Protein AF-A0A7R9DRD0-F1 (afdb_monomer_lite)

Structure (mmCIF, N/CA/C/O backbone):
data_AF-A0A7R9DRD0-F1
#
_entry.id   AF-A0A7R9DRD0-F1
#
loop_
_atom_site.group_PDB
_atom_site.id
_atom_site.type_symbol
_atom_site.label_atom_id
_atom_site.label_alt_id
_atom_site.label_comp_id
_atom_site.label_asym_id
_atom_site.label_entity_id
_atom_site.label_seq_id
_atom_site.pdbx_PDB_ins_code
_atom_site.Cartn_x
_atom_site.Cartn_y
_atom_site.Cartn_z
_atom_site.occupancy
_atom_site.B_iso_or_equiv
_atom_site.auth_seq_id
_atom_site.auth_comp_id
_atom_site.auth_asym_id
_atom_site.auth_atom_id
_atom_site.pdbx_PDB_model_num
ATOM 1 N N . MET A 1 1 ? -5.175 -1.999 -12.599 1.00 43.44 1 MET A N 1
ATOM 2 C CA . MET A 1 1 ? -5.643 -1.695 -13.968 1.00 43.44 1 MET A CA 1
ATOM 3 C C . MET A 1 1 ? -4.736 -0.625 -14.564 1.00 43.44 1 MET A C 1
ATOM 5 O O . MET A 1 1 ? -4.234 0.177 -13.782 1.00 43.44 1 MET A O 1
ATOM 9 N N . PRO A 1 2 ? -4.475 -0.637 -15.881 1.00 44.72 2 PRO A N 1
ATOM 10 C CA . PRO A 1 2 ? -3.792 0.458 -16.569 1.00 44.72 2 PRO A CA 1
ATOM 11 C C . PRO A 1 2 ? -4.558 1.772 -16.446 1.00 44.72 2 PRO A C 1
ATOM 13 O O . PRO A 1 2 ? -5.785 1.759 -16.361 1.00 44.72 2 PRO A O 1
ATOM 16 N N . ASP A 1 3 ? -3.833 2.888 -16.450 1.00 47.22 3 ASP A N 1
ATOM 17 C CA . ASP A 1 3 ? -4.433 4.212 -16.592 1.00 47.22 3 ASP A CA 1
ATOM 18 C C . ASP A 1 3 ? -5.185 4.292 -17.933 1.00 47.22 3 ASP A C 1
ATOM 20 O O . ASP A 1 3 ? -4.643 3.924 -18.978 1.00 47.22 3 ASP A O 1
ATOM 24 N N . VAL A 1 4 ? -6.440 4.752 -17.906 1.00 47.66 4 VAL A N 1
ATOM 25 C CA . VAL A 1 4 ? -7.330 4.799 -19.084 1.00 47.66 4 VAL A CA 1
ATOM 26 C C . VAL A 1 4 ? -6.808 5.771 -20.158 1.00 47.66 4 VAL A C 1
ATOM 28 O O . VAL A 1 4 ? -7.183 5.646 -21.320 1.00 47.66 4 VAL A O 1
ATOM 31 N N . ASN A 1 5 ? -5.894 6.686 -19.807 1.00 45.91 5 ASN A N 1
ATOM 32 C CA . ASN A 1 5 ? -5.341 7.703 -20.704 1.00 45.91 5 ASN A CA 1
ATOM 33 C C . ASN A 1 5 ? -3.822 7.577 -20.943 1.00 45.91 5 ASN A C 1
ATOM 35 O O . ASN A 1 5 ? -3.243 8.377 -21.681 1.00 45.91 5 ASN A O 1
ATOM 39 N N . SER A 1 6 ? -3.155 6.572 -20.370 1.00 45.03 6 SER A N 1
ATOM 40 C CA . SER A 1 6 ? -1.731 6.319 -20.580 1.00 45.03 6 SER A CA 1
ATOM 41 C C . SER A 1 6 ? -1.420 4.829 -20.574 1.00 45.03 6 SER A C 1
ATOM 43 O O . SER A 1 6 ? -1.446 4.152 -19.549 1.00 45.03 6 SER A O 1
ATOM 45 N N . SER A 1 7 ? -0.977 4.330 -21.726 1.00 51.00 7 SER A N 1
ATOM 46 C CA . SER A 1 7 ? -0.516 2.950 -21.901 1.00 51.00 7 SER A CA 1
ATOM 47 C C . SER A 1 7 ? 0.818 2.637 -21.200 1.00 51.00 7 SER A C 1
ATOM 49 O O . SER A 1 7 ? 1.365 1.556 -21.406 1.00 51.00 7 SER A O 1
ATOM 51 N N . ARG A 1 8 ? 1.395 3.575 -20.424 1.00 51.38 8 ARG A N 1
ATOM 52 C CA . ARG A 1 8 ? 2.790 3.496 -19.937 1.00 51.38 8 ARG A CA 1
ATOM 53 C C . ARG A 1 8 ? 3.026 3.947 -18.489 1.00 51.38 8 ARG A C 1
ATOM 55 O O . ARG A 1 8 ? 4.181 4.153 -18.099 1.00 51.38 8 ARG A O 1
ATOM 62 N N . HIS A 1 9 ? 1.981 4.170 -17.690 1.00 55.88 9 HIS A N 1
ATOM 63 C CA . HIS A 1 9 ? 2.122 4.694 -16.323 1.00 55.88 9 HIS A CA 1
ATOM 64 C C . HIS A 1 9 ? 1.417 3.831 -15.266 1.00 55.88 9 HIS A C 1
ATOM 66 O O . HIS A 1 9 ? 0.563 4.302 -14.522 1.00 55.88 9 HIS A O 1
ATOM 72 N N . HIS A 1 10 ? 1.833 2.570 -15.127 1.00 59.12 10 HIS A N 1
ATOM 73 C CA . HIS A 1 10 ? 1.421 1.717 -14.005 1.00 59.12 10 HIS A CA 1
ATOM 74 C C . HIS A 1 10 ? 2.201 2.063 -12.729 1.00 59.12 10 HIS A C 1
ATOM 76 O O . HIS A 1 10 ? 3.211 1.437 -12.402 1.00 59.12 10 HIS A O 1
ATOM 82 N N . GLN A 1 11 ? 1.767 3.110 -12.028 1.00 66.50 11 GLN A N 1
ATOM 83 C CA . GLN A 1 11 ? 2.345 3.497 -10.732 1.00 66.50 11 GLN A CA 1
ATOM 84 C C . GLN A 1 11 ? 1.369 3.424 -9.569 1.00 66.50 11 GLN A C 1
ATOM 86 O O . GLN A 1 11 ? 1.796 3.342 -8.422 1.00 66.50 11 GLN A O 1
ATOM 91 N N . TRP A 1 12 ? 0.076 3.473 -9.863 1.00 74.56 12 TRP A N 1
ATOM 92 C CA . TRP A 1 12 ? -0.959 3.543 -8.852 1.00 74.56 12 TRP A CA 1
ATOM 93 C C . TRP A 1 12 ? -1.528 2.159 -8.587 1.00 74.56 12 TRP A C 1
ATOM 95 O O . TRP A 1 12 ? -1.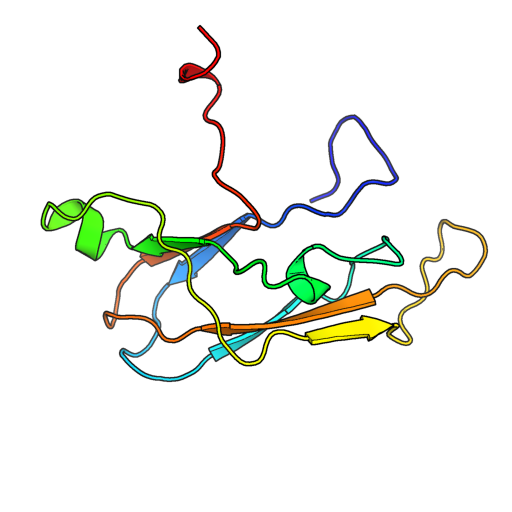921 1.441 -9.507 1.00 74.56 12 TRP A O 1
ATOM 105 N N . PHE A 1 13 ? -1.581 1.802 -7.311 1.00 84.06 13 PHE A N 1
ATOM 106 C CA . PHE A 1 13 ? -2.394 0.703 -6.827 1.00 84.06 13 PHE A CA 1
ATOM 107 C C . PHE A 1 13 ? -3.420 1.252 -5.845 1.00 84.06 13 PHE A C 1
ATOM 109 O O . PHE A 1 13 ? -3.142 2.183 -5.084 1.00 84.06 13 PHE A O 1
ATOM 116 N N . TYR A 1 14 ? -4.604 0.663 -5.905 1.00 88.88 14 TYR A N 1
ATOM 117 C CA . TYR A 1 14 ? -5.686 0.833 -4.956 1.00 88.88 14 TYR A CA 1
ATOM 118 C C . TYR A 1 14 ? -6.414 -0.505 -4.916 1.00 88.88 14 TYR A C 1
ATOM 120 O O . TYR A 1 14 ? -6.899 -0.962 -5.953 1.00 88.88 14 TYR A O 1
ATOM 128 N N . PHE A 1 15 ? -6.420 -1.166 -3.766 1.00 90.12 15 PHE A N 1
ATOM 129 C CA . PHE A 1 15 ? -7.096 -2.448 -3.604 1.00 90.12 15 PHE A CA 1
ATOM 130 C C . PHE A 1 15 ? -7.627 -2.610 -2.185 1.00 90.12 15 PHE A C 1
ATOM 132 O O . PHE A 1 15 ? -7.096 -2.036 -1.234 1.00 90.12 15 PHE A O 1
ATOM 139 N N . GLU A 1 16 ? -8.690 -3.396 -2.075 1.00 93.50 16 GLU A N 1
ATOM 140 C CA . GLU A 1 16 ? -9.278 -3.813 -0.811 1.00 93.50 16 GLU A CA 1
ATOM 141 C C . GLU A 1 16 ? -8.594 -5.095 -0.320 1.00 93.50 16 GLU A C 1
ATOM 143 O O . GLU A 1 16 ? -8.269 -5.989 -1.105 1.00 93.50 16 GLU A O 1
ATOM 148 N N . VAL A 1 17 ? -8.388 -5.177 0.988 1.00 92.75 17 VAL A N 1
ATOM 149 C CA . VAL A 1 17 ? -7.988 -6.374 1.717 1.00 92.75 17 VAL A CA 1
ATOM 150 C C . VAL A 1 17 ? -9.001 -6.570 2.836 1.00 92.75 17 VAL A C 1
ATOM 152 O O . VAL A 1 17 ? -9.258 -5.655 3.615 1.00 92.75 17 VAL A O 1
ATOM 155 N N . SER A 1 18 ? -9.569 -7.762 2.928 1.00 92.50 18 SER A N 1
ATOM 156 C CA . SER A 1 18 ? -10.511 -8.134 3.979 1.00 92.50 18 SER A CA 1
ATOM 157 C C . SER A 1 18 ? -10.116 -9.473 4.590 1.00 92.50 18 SER A C 1
ATOM 159 O O . SER A 1 18 ? -9.275 -10.195 4.048 1.00 92.50 18 SER A O 1
ATOM 161 N N . ASN A 1 19 ? -10.712 -9.797 5.739 1.00 89.81 19 ASN A N 1
ATOM 162 C CA . ASN A 1 19 ? -10.492 -11.067 6.437 1.00 89.81 19 ASN A CA 1
ATOM 163 C C . ASN A 1 19 ? -9.019 -11.320 6.833 1.00 89.81 19 ASN A C 1
ATOM 165 O O . ASN A 1 19 ? -8.526 -12.446 6.793 1.00 89.81 19 ASN A O 1
ATOM 169 N N . MET A 1 20 ? -8.308 -10.257 7.212 1.00 91.88 20 MET A N 1
ATOM 170 C CA . MET A 1 20 ? -6.969 -10.331 7.797 1.00 91.88 20 MET A CA 1
ATOM 171 C C . MET A 1 20 ? -7.011 -10.660 9.293 1.00 91.88 20 MET A C 1
ATOM 173 O O . MET A 1 20 ? -7.975 -10.346 9.997 1.00 91.88 20 MET A O 1
ATOM 177 N N . GLU A 1 21 ? -5.915 -11.224 9.792 1.00 91.75 21 GLU A N 1
ATOM 178 C CA . GLU A 1 21 ? -5.635 -11.333 11.219 1.00 91.75 21 GLU A CA 1
ATOM 179 C C . GLU A 1 21 ? -4.986 -10.046 11.748 1.00 91.75 21 GLU A C 1
ATOM 181 O O . GLU A 1 21 ? -4.164 -9.407 11.086 1.00 91.75 21 GLU A O 1
ATOM 186 N N . SER A 1 22 ? -5.355 -9.665 12.973 1.00 91.62 22 SER A N 1
ATOM 187 C CA . SER A 1 22 ? -4.790 -8.495 13.653 1.00 91.62 22 SER A CA 1
ATOM 188 C C . SER A 1 22 ? -3.331 -8.743 14.033 1.00 91.62 22 SER A C 1
ATOM 190 O O . SER A 1 22 ? -3.007 -9.803 14.563 1.00 91.62 22 SER A O 1
ATOM 192 N N . LYS A 1 23 ? -2.467 -7.739 13.823 1.00 89.12 23 LYS A N 1
ATOM 193 C CA . LYS A 1 23 ? -1.031 -7.748 14.181 1.00 89.12 23 LYS A CA 1
ATOM 194 C C . LYS A 1 23 ? -0.198 -8.840 13.497 1.00 89.12 23 LYS A C 1
ATOM 196 O O . LYS A 1 23 ? 0.968 -9.021 13.842 1.00 89.12 23 LYS A O 1
ATOM 201 N N . THR A 1 24 ? -0.759 -9.531 12.512 1.00 92.94 24 THR A N 1
ATOM 202 C CA . THR A 1 24 ? -0.017 -10.462 11.664 1.00 92.94 24 THR A CA 1
ATOM 203 C C . THR A 1 24 ? 0.621 -9.677 10.508 1.00 92.94 24 THR A C 1
ATOM 205 O O . THR A 1 24 ? -0.063 -8.866 9.876 1.00 92.94 24 THR A O 1
ATOM 208 N N . PRO A 1 25 ? 1.924 -9.858 10.222 1.00 94.50 25 PRO A N 1
ATOM 209 C CA . PRO A 1 25 ? 2.583 -9.169 9.120 1.00 94.50 25 PRO A CA 1
ATOM 210 C C . PRO A 1 25 ? 2.270 -9.823 7.770 1.00 94.50 25 PRO A C 1
ATOM 212 O O . PRO A 1 25 ? 2.553 -11.000 7.555 1.00 94.50 25 PRO A O 1
ATOM 215 N N . TYR A 1 26 ? 1.755 -9.029 6.832 1.00 94.44 26 TYR A N 1
ATOM 216 C CA . TYR A 1 26 ? 1.455 -9.439 5.462 1.00 94.44 26 TYR A CA 1
ATOM 217 C C . TYR A 1 26 ? 2.387 -8.742 4.478 1.00 94.44 26 TYR A C 1
ATOM 219 O O . TYR A 1 26 ? 2.437 -7.513 4.421 1.00 94.44 26 TYR A O 1
ATOM 227 N N . GLN A 1 27 ? 3.105 -9.525 3.675 1.00 95.38 27 GLN A N 1
ATOM 228 C CA . GLN A 1 27 ? 3.989 -9.001 2.640 1.00 95.38 27 GLN A CA 1
ATOM 229 C C . GLN A 1 27 ? 3.266 -8.937 1.291 1.00 95.38 27 GLN A C 1
ATOM 231 O O . GLN A 1 27 ? 2.834 -9.954 0.748 1.00 95.38 27 GLN A O 1
ATOM 236 N N . PHE A 1 28 ? 3.197 -7.740 0.717 1.00 94.31 28 PHE A N 1
ATOM 237 C CA . PHE A 1 28 ? 2.633 -7.490 -0.604 1.00 94.31 28 PHE A CA 1
ATOM 238 C C . PHE A 1 28 ? 3.751 -7.329 -1.633 1.00 94.31 28 PHE A C 1
ATOM 240 O O . PHE A 1 28 ? 4.744 -6.653 -1.372 1.00 94.31 28 PHE A O 1
ATOM 247 N N . ASN A 1 29 ? 3.574 -7.927 -2.816 1.00 92.19 29 ASN A N 1
ATOM 248 C CA . ASN A 1 29 ? 4.505 -7.829 -3.940 1.00 92.19 29 ASN A CA 1
ATOM 249 C C . ASN A 1 29 ? 3.766 -7.324 -5.185 1.00 92.19 29 ASN A C 1
ATOM 251 O O . ASN A 1 29 ? 3.030 -8.067 -5.831 1.00 92.19 29 ASN A O 1
ATOM 255 N N . ILE A 1 30 ? 3.981 -6.060 -5.541 1.00 90.31 30 ILE A N 1
ATOM 256 C CA . ILE A 1 30 ? 3.442 -5.455 -6.762 1.00 90.31 30 ILE A CA 1
ATOM 257 C C . ILE A 1 30 ? 4.479 -5.628 -7.869 1.00 90.31 30 ILE A C 1
ATOM 259 O O . ILE A 1 30 ? 5.458 -4.891 -7.913 1.00 90.31 30 ILE A O 1
ATOM 263 N N . ILE A 1 31 ? 4.288 -6.631 -8.728 1.00 88.75 31 ILE A N 1
ATOM 264 C CA . ILE A 1 31 ? 5.311 -7.134 -9.669 1.00 88.75 31 ILE A CA 1
ATOM 265 C C . ILE A 1 31 ? 5.336 -6.443 -11.041 1.00 88.75 31 ILE A C 1
ATOM 267 O O . ILE A 1 31 ? 6.206 -6.725 -11.860 1.00 88.75 31 ILE A O 1
ATOM 271 N N . ASN A 1 32 ? 4.368 -5.581 -11.335 1.00 82.81 32 ASN A N 1
ATOM 272 C CA . ASN A 1 32 ? 4.153 -5.002 -12.662 1.00 82.81 32 ASN A CA 1
ATOM 273 C C . ASN A 1 32 ? 4.514 -3.508 -12.733 1.00 82.81 32 ASN A C 1
ATOM 275 O O . ASN A 1 32 ? 3.924 -2.766 -13.517 1.00 82.81 32 ASN A O 1
ATOM 279 N N . CYS A 1 33 ? 5.464 -3.036 -11.920 1.00 83.00 33 CYS A N 1
ATOM 280 C CA . CYS A 1 33 ? 5.890 -1.639 -11.968 1.00 83.00 33 CYS A CA 1
ATOM 281 C C . CYS A 1 33 ? 6.814 -1.385 -13.172 1.00 83.00 33 CYS A C 1
ATOM 283 O O . CYS A 1 33 ? 7.712 -2.171 -13.452 1.00 83.00 33 CYS A O 1
ATOM 285 N N . GLU A 1 34 ? 6.640 -0.265 -13.876 1.00 78.38 34 GLU A N 1
ATOM 286 C CA . GLU A 1 34 ? 7.392 0.020 -15.118 1.00 78.38 34 GLU A CA 1
ATOM 287 C C . GLU A 1 34 ? 8.500 1.072 -14.958 1.00 78.38 34 GLU A C 1
ATOM 289 O O . GLU A 1 34 ? 9.367 1.204 -15.826 1.00 78.38 34 GLU A O 1
ATOM 294 N N . LYS A 1 35 ? 8.482 1.857 -13.873 1.00 77.06 35 LYS A N 1
ATOM 295 C CA . LYS A 1 35 ? 9.465 2.929 -13.672 1.00 77.06 35 LYS A CA 1
ATOM 296 C C . LYS A 1 35 ? 10.790 2.369 -13.170 1.00 77.06 35 LYS A C 1
ATOM 298 O O . LYS A 1 35 ? 10.839 1.451 -12.378 1.00 77.06 35 LYS A O 1
ATOM 303 N N . GLN A 1 36 ? 11.896 2.964 -13.601 1.00 73.25 36 GLN A N 1
ATOM 304 C CA . GLN A 1 36 ? 13.212 2.548 -13.114 1.00 73.25 36 GLN A CA 1
ATOM 305 C C . GLN A 1 36 ? 13.474 2.988 -11.669 1.00 73.25 36 GLN A C 1
ATOM 307 O O . GLN A 1 36 ? 14.268 2.367 -10.970 1.00 73.25 36 GLN A O 1
ATOM 312 N N . ASN A 1 37 ? 12.812 4.060 -11.229 1.00 75.75 37 ASN A N 1
ATOM 313 C CA . ASN A 1 37 ? 12.936 4.583 -9.879 1.00 75.75 37 ASN A CA 1
ATOM 314 C C . ASN A 1 37 ? 11.554 4.803 -9.260 1.00 75.75 37 ASN A C 1
ATOM 316 O O . ASN A 1 37 ? 10.603 5.172 -9.958 1.00 75.75 37 ASN A O 1
ATOM 320 N N . SER A 1 38 ? 11.463 4.593 -7.951 1.00 78.25 38 SER A N 1
ATOM 321 C CA . SER A 1 38 ? 10.227 4.689 -7.183 1.00 78.25 38 SER A CA 1
ATOM 322 C C . SER A 1 38 ? 10.405 5.626 -5.999 1.00 78.25 38 SER A C 1
ATOM 324 O O . SER A 1 38 ? 11.466 5.658 -5.382 1.00 78.25 38 SER A O 1
ATOM 326 N N . GLN A 1 39 ? 9.349 6.358 -5.645 1.00 80.75 39 GLN A N 1
ATOM 327 C CA . GLN A 1 39 ? 9.336 7.200 -4.445 1.00 80.75 39 GLN A CA 1
ATOM 328 C C . GLN A 1 39 ? 9.489 6.368 -3.161 1.00 80.75 39 GLN A C 1
ATOM 330 O O . GLN A 1 39 ? 9.956 6.876 -2.145 1.00 80.75 39 GLN A O 1
ATOM 335 N N . PHE A 1 40 ? 9.182 5.066 -3.220 1.00 80.06 40 PHE A N 1
ATOM 336 C CA . PHE A 1 40 ? 9.463 4.117 -2.142 1.00 80.06 40 PHE A CA 1
ATOM 337 C C . PHE A 1 40 ? 10.957 4.042 -1.783 1.00 80.06 40 PHE A C 1
ATOM 339 O O . PHE A 1 40 ? 11.279 3.876 -0.611 1.00 80.06 40 PHE A O 1
ATOM 346 N N . ASN A 1 41 ? 11.867 4.276 -2.741 1.00 79.88 41 ASN A N 1
ATOM 347 C CA . ASN A 1 41 ? 13.309 4.354 -2.465 1.00 79.88 41 ASN A CA 1
ATOM 348 C C . ASN A 1 41 ? 13.702 5.591 -1.643 1.00 79.88 41 ASN A C 1
ATOM 350 O O . ASN A 1 41 ? 14.784 5.624 -1.069 1.00 79.88 41 ASN A O 1
ATOM 354 N N . PHE A 1 42 ? 12.836 6.604 -1.584 1.00 83.56 42 PHE A N 1
ATOM 355 C CA . PHE A 1 42 ? 13.072 7.861 -0.873 1.00 83.56 42 PHE A CA 1
ATOM 356 C C . PHE A 1 42 ? 12.208 7.984 0.392 1.00 83.56 42 PHE A C 1
ATOM 358 O O . PHE A 1 42 ? 11.912 9.086 0.844 1.00 83.56 42 PHE A O 1
ATOM 365 N N . GLY A 1 43 ? 11.781 6.855 0.968 1.00 81.50 43 GLY A N 1
ATOM 366 C CA . GLY A 1 43 ? 11.058 6.829 2.244 1.00 81.50 43 GLY A CA 1
ATOM 367 C C . GLY A 1 43 ? 9.543 7.008 2.135 1.00 81.50 43 GLY A C 1
ATOM 368 O O . GLY A 1 43 ? 8.867 7.128 3.158 1.00 81.50 43 GLY A O 1
ATOM 369 N N . MET A 1 44 ? 8.978 6.994 0.923 1.00 87.06 44 MET A N 1
ATOM 370 C CA . MET A 1 44 ? 7.528 6.911 0.765 1.00 87.06 44 MET A CA 1
ATOM 371 C C . MET A 1 44 ? 6.995 5.610 1.376 1.00 87.06 44 MET A C 1
ATOM 373 O O . MET A 1 44 ? 7.654 4.574 1.357 1.00 87.06 44 MET A O 1
ATOM 377 N N . LYS A 1 45 ? 5.771 5.668 1.897 1.00 90.56 45 LYS A N 1
ATOM 378 C CA . LYS A 1 45 ? 5.055 4.538 2.492 1.00 90.56 45 LYS A CA 1
ATOM 379 C C . LYS A 1 45 ? 3.659 4.408 1.880 1.00 90.56 45 LYS A C 1
ATOM 381 O O . LYS A 1 45 ? 3.070 5.458 1.586 1.00 90.56 45 LYS A O 1
ATOM 386 N N . PRO A 1 46 ? 3.133 3.185 1.670 1.00 91.94 46 PRO A N 1
ATOM 387 C CA . PRO A 1 46 ? 1.755 3.007 1.232 1.00 91.94 46 PRO A CA 1
ATOM 388 C C . PRO A 1 46 ? 0.787 3.619 2.246 1.00 91.94 46 PRO A C 1
ATOM 390 O O . PRO A 1 46 ? 1.106 3.791 3.426 1.00 91.94 46 PRO A O 1
ATOM 393 N N . LEU A 1 47 ? -0.398 3.972 1.771 1.00 92.62 47 LEU A N 1
ATOM 394 C CA . LEU A 1 47 ? -1.486 4.411 2.627 1.00 92.62 47 LEU A CA 1
ATOM 395 C C . LEU A 1 47 ? -2.413 3.243 2.921 1.00 92.62 47 LEU A C 1
ATOM 397 O O . LEU A 1 47 ? -2.668 2.422 2.042 1.00 92.62 47 LEU A O 1
ATOM 401 N N . LEU A 1 48 ? -2.930 3.212 4.140 1.00 93.00 48 LEU A N 1
ATOM 402 C CA . LEU A 1 48 ? -3.947 2.282 4.587 1.00 93.00 48 LEU A CA 1
ATOM 403 C C . LEU A 1 48 ? -5.138 3.052 5.135 1.00 93.00 48 LEU A C 1
ATOM 405 O O . LEU A 1 48 ? -4.976 4.071 5.803 1.00 93.00 48 LEU A O 1
ATOM 409 N N . TYR A 1 49 ? -6.326 2.558 4.830 1.00 91.88 49 TYR A N 1
ATOM 410 C CA . TYR A 1 49 ? -7.581 3.044 5.372 1.00 91.88 49 TYR A CA 1
ATOM 411 C C . TYR A 1 49 ? -8.343 1.862 5.950 1.00 91.88 49 TYR A C 1
ATOM 413 O O . TYR A 1 49 ? -8.670 0.941 5.207 1.00 91.88 49 TYR A O 1
ATOM 421 N N . SER A 1 50 ? -8.619 1.888 7.249 1.00 91.31 50 SER A N 1
ATOM 422 C CA . SER A 1 50 ? -9.440 0.888 7.932 1.00 91.31 50 SER A CA 1
ATOM 423 C C . SER A 1 50 ? -10.893 1.363 7.993 1.00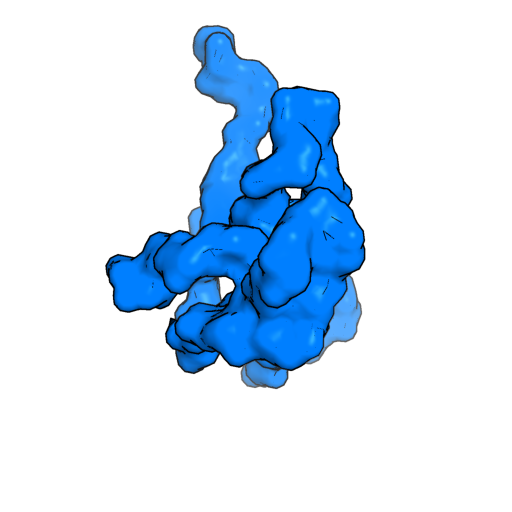 91.31 50 SER A C 1
ATOM 425 O O . SER A 1 50 ? -11.181 2.454 8.491 1.00 91.31 50 SER A O 1
ATOM 427 N N . VAL A 1 51 ? -11.827 0.539 7.509 1.00 90.94 51 VAL A N 1
ATOM 428 C CA . VAL A 1 51 ? -13.268 0.821 7.624 1.00 90.94 51 VAL A CA 1
ATOM 429 C C . VAL A 1 51 ? -13.702 0.780 9.087 1.00 90.94 51 VAL A C 1
ATOM 431 O O . VAL A 1 51 ? -14.520 1.599 9.520 1.00 90.94 51 VAL A O 1
ATOM 434 N N . ARG A 1 52 ? -13.137 -0.137 9.877 1.00 90.62 52 ARG A N 1
ATOM 435 C CA . ARG A 1 52 ? -13.431 -0.236 11.305 1.00 90.62 52 ARG A CA 1
ATOM 436 C C . ARG A 1 52 ? -12.960 0.990 12.083 1.00 90.62 52 ARG A C 1
ATOM 438 O O . ARG A 1 52 ? -13.758 1.531 12.842 1.00 90.62 52 ARG A O 1
ATOM 445 N N . GLU A 1 53 ? -11.734 1.470 11.875 1.00 90.06 53 GLU A N 1
ATOM 446 C CA . GLU A 1 53 ? -11.242 2.698 12.525 1.00 90.06 53 GLU A CA 1
ATOM 447 C C . GLU A 1 53 ? -12.077 3.919 12.122 1.00 90.06 53 GLU A C 1
ATOM 449 O O . GLU A 1 53 ? -12.477 4.708 12.981 1.00 90.06 53 GLU A O 1
ATOM 454 N N . ALA A 1 54 ? -12.445 4.025 10.841 1.00 88.81 54 ALA A N 1
ATOM 455 C CA . ALA A 1 54 ? -13.313 5.094 10.362 1.00 88.81 54 ALA A CA 1
ATOM 456 C C . ALA A 1 54 ? -14.698 5.074 11.030 1.00 88.81 54 ALA A C 1
ATOM 458 O O . ALA A 1 54 ? -15.220 6.126 11.399 1.00 88.81 54 ALA A O 1
ATOM 459 N N . THR A 1 55 ? -15.268 3.885 11.245 1.00 87.75 55 THR A N 1
ATOM 460 C CA . THR A 1 55 ? -16.551 3.710 11.949 1.00 87.75 55 THR A CA 1
ATOM 461 C C . THR A 1 55 ? -16.443 4.067 13.436 1.00 87.75 55 THR A C 1
ATOM 463 O O . THR A 1 55 ? -17.401 4.558 14.028 1.00 87.75 55 THR A O 1
ATOM 466 N N . LEU A 1 56 ? -15.268 3.870 14.041 1.00 86.88 56 LEU A N 1
ATOM 467 C CA . LEU A 1 56 ? -14.970 4.219 15.435 1.00 86.88 56 LEU A CA 1
ATOM 468 C C . LEU A 1 56 ? -14.606 5.704 15.633 1.00 86.88 56 LEU A C 1
ATOM 470 O O . LEU A 1 56 ? -14.249 6.106 16.739 1.00 86.88 56 LEU A O 1
ATOM 474 N N . GLY A 1 57 ? -14.702 6.530 14.586 1.00 84.06 57 GLY A N 1
ATOM 475 C CA . GLY A 1 57 ? -14.426 7.969 14.639 1.00 84.06 57 GLY A CA 1
ATOM 476 C C . GLY A 1 57 ? -12.975 8.355 14.336 1.00 84.06 57 GLY A C 1
ATOM 477 O O . GLY A 1 57 ? -12.661 9.542 14.286 1.00 84.06 57 GLY A O 1
ATOM 478 N N . GLN A 1 58 ? -12.096 7.386 14.070 1.00 77.81 58 GLN A N 1
ATOM 479 C CA . GLN A 1 58 ? -10.731 7.615 13.591 1.00 77.81 58 GLN A CA 1
ATOM 480 C C . GLN A 1 58 ? -10.694 7.520 12.064 1.00 77.81 58 GLN A C 1
ATOM 482 O O . GLN A 1 58 ? -10.148 6.590 11.477 1.00 77.81 58 GLN A O 1
ATOM 487 N N . MET A 1 59 ? -11.319 8.491 11.398 1.00 76.62 59 MET A N 1
ATOM 488 C CA . MET A 1 59 ? -11.309 8.547 9.937 1.00 76.62 59 MET A CA 1
ATOM 489 C C . MET A 1 59 ? -9.976 9.076 9.401 1.00 76.62 59 MET A C 1
ATOM 491 O O . MET A 1 59 ? -9.545 10.175 9.744 1.00 76.62 59 MET A O 1
ATOM 495 N N . GLY A 1 60 ? -9.345 8.328 8.497 1.00 85.88 60 GLY A N 1
ATOM 496 C CA . GLY A 1 60 ? -8.195 8.841 7.764 1.00 85.88 60 GLY A CA 1
ATOM 497 C C . GLY A 1 60 ? -7.396 7.783 7.021 1.00 85.88 60 GLY A C 1
ATOM 498 O O . GLY A 1 60 ? -7.415 6.602 7.347 1.00 85.88 60 GLY A O 1
ATOM 499 N N . TRP A 1 61 ? -6.668 8.242 6.008 1.00 90.62 61 TRP A N 1
ATOM 500 C CA . TRP A 1 61 ? -5.606 7.466 5.379 1.00 90.62 61 TRP A CA 1
ATOM 501 C C . TRP A 1 61 ? -4.326 7.624 6.196 1.00 90.62 61 TRP A C 1
ATOM 503 O O . TRP A 1 61 ? -3.820 8.741 6.345 1.00 90.62 61 TRP A O 1
ATOM 513 N N . VAL A 1 62 ? -3.777 6.514 6.679 1.00 91.06 62 VAL A N 1
ATOM 514 C CA . VAL A 1 62 ? -2.539 6.485 7.462 1.00 91.06 62 VAL A CA 1
ATOM 515 C C . VAL A 1 62 ? -1.394 5.906 6.642 1.00 91.06 62 VAL A C 1
ATOM 517 O O . VAL A 1 62 ? -1.563 4.951 5.888 1.00 91.06 62 VAL A O 1
ATOM 520 N N . ARG A 1 63 ? -0.195 6.481 6.776 1.00 91.31 63 ARG A N 1
ATOM 521 C CA . ARG A 1 63 ? 1.024 5.905 6.189 1.00 91.31 63 ARG A CA 1
ATOM 522 C C . ARG A 1 63 ? 1.362 4.630 6.959 1.00 91.31 63 ARG A C 1
ATOM 524 O O . ARG A 1 63 ? 1.699 4.702 8.136 1.00 91.31 63 ARG A O 1
ATOM 531 N N . THR A 1 64 ? 1.315 3.486 6.289 1.00 91.50 64 THR A N 1
ATOM 532 C CA . THR A 1 64 ? 1.689 2.186 6.858 1.00 91.50 64 THR A CA 1
ATOM 533 C C . THR A 1 64 ? 2.815 1.557 6.051 1.00 91.50 64 THR A C 1
ATOM 535 O O . THR A 1 64 ? 3.219 2.080 5.019 1.00 91.50 64 THR A O 1
ATOM 538 N N . GLY A 1 65 ? 3.337 0.427 6.502 1.00 89.56 65 GLY A N 1
ATOM 539 C CA . GLY A 1 65 ? 4.339 -0.319 5.762 1.00 89.56 65 GLY A CA 1
ATOM 540 C C . GLY A 1 65 ? 5.731 -0.240 6.379 1.00 89.56 65 GLY A C 1
ATOM 541 O O . GLY A 1 65 ? 6.212 0.831 6.781 1.00 89.56 65 GLY A O 1
ATOM 542 N N . ARG A 1 66 ? 6.383 -1.399 6.409 1.00 91.06 66 ARG A N 1
ATOM 543 C CA . ARG A 1 66 ? 7.794 -1.604 6.743 1.00 91.06 66 ARG A CA 1
ATOM 544 C C . ARG A 1 66 ? 8.457 -2.502 5.698 1.00 91.06 66 ARG A C 1
ATOM 546 O O . ARG A 1 66 ? 7.771 -3.051 4.835 1.00 91.06 66 ARG A O 1
ATOM 553 N N . ASP A 1 67 ? 9.784 -2.588 5.755 1.00 92.25 67 ASP A N 1
ATOM 554 C CA . ASP A 1 67 ? 10.595 -3.434 4.864 1.00 92.25 67 ASP A CA 1
ATOM 555 C C . ASP A 1 67 ? 10.320 -3.172 3.374 1.00 92.25 67 ASP A C 1
ATOM 557 O O . ASP A 1 67 ? 10.204 -4.082 2.554 1.00 92.25 67 ASP A O 1
ATOM 561 N N . ILE A 1 68 ? 10.159 -1.890 3.029 1.00 92.50 68 ILE A N 1
ATOM 562 C CA . ILE A 1 68 ? 9.793 -1.476 1.678 1.00 92.50 68 ILE A CA 1
ATOM 563 C C . ILE A 1 68 ? 11.014 -1.588 0.768 1.00 92.50 68 ILE A C 1
ATOM 565 O O . ILE A 1 68 ? 12.048 -0.977 1.028 1.00 92.50 68 ILE A O 1
ATOM 569 N N . CYS A 1 69 ? 10.877 -2.341 -0.318 1.00 90.31 69 CYS A N 1
ATOM 570 C CA . CYS A 1 69 ? 11.934 -2.579 -1.292 1.00 90.31 69 CYS A CA 1
ATOM 571 C C . CYS A 1 69 ? 11.412 -2.349 -2.710 1.00 90.31 69 CYS A C 1
ATOM 573 O O . CYS A 1 69 ? 10.290 -2.732 -3.040 1.00 90.31 69 CYS A O 1
ATOM 575 N N . TYR A 1 70 ? 12.247 -1.767 -3.570 1.00 89.88 70 TYR A N 1
ATOM 576 C CA . 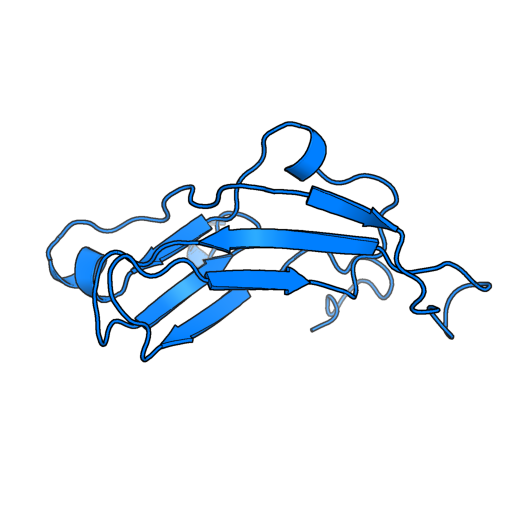TYR A 1 70 ? 11.958 -1.612 -4.991 1.00 89.88 70 TYR A CA 1
ATOM 577 C C . TYR A 1 70 ? 13.117 -2.144 -5.824 1.00 89.88 70 TYR A C 1
ATOM 579 O O . TYR A 1 70 ? 14.219 -1.601 -5.782 1.00 89.88 70 TYR A O 1
ATOM 587 N N . TYR A 1 71 ? 12.880 -3.205 -6.589 1.00 89.31 71 TYR A N 1
ATOM 588 C CA . TYR A 1 71 ? 13.935 -3.873 -7.346 1.00 89.31 71 TYR A CA 1
ATOM 589 C C . TYR A 1 71 ? 13.444 -4.340 -8.712 1.00 89.31 71 TYR A C 1
ATOM 591 O O . TYR A 1 71 ? 12.255 -4.554 -8.935 1.00 89.31 71 TYR A O 1
ATOM 599 N N . ARG A 1 72 ? 14.376 -4.484 -9.656 1.00 87.9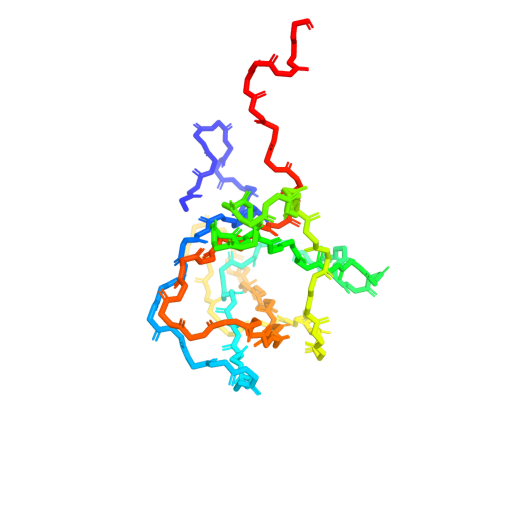4 72 ARG A N 1
ATOM 600 C CA . ARG A 1 72 ? 14.091 -5.031 -10.987 1.00 87.94 72 ARG A CA 1
ATOM 601 C C . ARG A 1 72 ? 13.767 -6.519 -10.862 1.00 87.94 72 ARG A C 1
ATOM 603 O O . ARG A 1 72 ? 14.510 -7.243 -10.208 1.00 87.94 72 ARG A O 1
ATOM 610 N N . ASN A 1 73 ? 12.710 -6.975 -11.523 1.00 86.44 73 ASN A N 1
ATOM 611 C CA . ASN A 1 73 ? 12.355 -8.389 -11.589 1.00 86.44 73 ASN A CA 1
ATOM 612 C C . ASN A 1 73 ? 12.581 -8.967 -12.996 1.00 86.44 73 ASN A C 1
ATOM 614 O O . ASN A 1 73 ? 12.943 -8.250 -13.929 1.00 86.44 73 ASN A O 1
ATOM 618 N N . SER A 1 74 ? 12.394 -10.280 -13.134 1.00 83.25 74 SER A N 1
ATOM 619 C CA . SER A 1 74 ? 12.628 -11.020 -14.383 1.00 83.25 74 SER A CA 1
ATOM 620 C C . SER A 1 74 ? 11.401 -11.077 -15.301 1.00 83.25 74 SER A C 1
ATOM 622 O O . SER A 1 74 ? 11.479 -11.665 -16.380 1.00 83.25 74 SER A O 1
ATOM 624 N N . TYR A 1 75 ? 10.270 -10.486 -14.899 1.00 81.50 75 TYR A N 1
ATOM 625 C CA . TYR A 1 75 ? 9.069 -10.455 -15.727 1.00 81.50 75 TYR A CA 1
ATOM 626 C C . TYR A 1 75 ? 9.289 -9.483 -16.887 1.00 81.50 75 TYR A C 1
ATOM 628 O O . TYR A 1 75 ? 9.660 -8.325 -16.688 1.00 81.50 75 TYR A O 1
ATOM 636 N N . GLN A 1 76 ? 9.085 -9.956 -18.113 1.00 70.31 76 GLN A N 1
ATOM 637 C CA . GLN A 1 76 ? 9.296 -9.154 -19.313 1.00 70.31 76 GLN A CA 1
ATOM 638 C C . GLN A 1 76 ? 8.013 -8.435 -19.718 1.00 70.31 76 GLN A C 1
ATOM 640 O O . GLN A 1 76 ? 6.945 -9.040 -19.811 1.00 70.31 76 GLN A O 1
ATOM 645 N N . ASN A 1 77 ? 8.132 -7.146 -20.025 1.00 67.62 77 ASN A N 1
ATOM 646 C CA . ASN A 1 77 ? 7.070 -6.403 -20.678 1.00 67.62 77 ASN A CA 1
ATOM 647 C C . ASN A 1 77 ? 7.108 -6.704 -22.185 1.00 67.62 77 ASN A C 1
ATOM 649 O O . ASN A 1 77 ? 7.893 -6.114 -22.933 1.00 67.62 77 ASN A O 1
ATOM 653 N N . LEU A 1 78 ? 6.256 -7.635 -22.630 1.00 63.50 78 LEU A N 1
ATOM 654 C CA . LEU A 1 78 ? 6.137 -8.043 -24.039 1.00 63.50 78 LEU A CA 1
ATOM 655 C C . LEU A 1 78 ? 5.775 -6.867 -24.974 1.00 63.50 78 LEU A C 1
ATOM 657 O O . LEU A 1 78 ? 6.052 -6.928 -26.168 1.00 63.50 78 LEU A O 1
ATOM 661 N N . GLY A 1 79 ? 5.204 -5.777 -24.442 1.00 62.25 79 GLY A N 1
ATOM 662 C CA . GLY A 1 79 ? 4.777 -4.601 -25.207 1.00 62.25 79 GLY A CA 1
ATOM 663 C C . GLY A 1 79 ? 5.823 -3.488 -25.355 1.00 62.25 79 GLY A C 1
ATOM 664 O O . GLY A 1 79 ? 5.621 -2.565 -26.145 1.00 62.25 79 GLY A O 1
ATOM 665 N N . SER A 1 80 ? 6.947 -3.524 -24.628 1.00 59.00 80 SER A N 1
ATOM 666 C CA . SER A 1 80 ? 7.935 -2.433 -24.648 1.00 59.00 80 SER A CA 1
ATOM 667 C C . SER A 1 80 ? 9.384 -2.928 -24.689 1.00 59.00 80 SER A C 1
ATOM 669 O O . SER A 1 80 ? 10.062 -3.018 -23.673 1.00 59.00 80 SER A O 1
ATOM 671 N N . LYS A 1 81 ? 9.887 -3.199 -25.906 1.00 60.56 81 LYS A N 1
ATOM 672 C CA . LYS A 1 81 ? 11.319 -3.405 -26.241 1.00 60.56 81 LYS A CA 1
ATOM 673 C C . LYS A 1 81 ? 12.133 -4.186 -25.181 1.00 60.56 81 LYS A C 1
ATOM 675 O O . LYS A 1 81 ? 13.221 -3.754 -24.809 1.00 60.56 81 LYS A O 1
ATOM 680 N N . GLY A 1 82 ? 11.604 -5.296 -24.660 1.00 61.16 82 GLY A N 1
ATOM 681 C CA . GLY A 1 82 ? 12.333 -6.166 -23.727 1.00 61.16 82 GLY A CA 1
ATOM 682 C C . GLY A 1 82 ? 12.682 -5.538 -22.370 1.00 61.16 82 GLY A C 1
ATOM 683 O O . GLY A 1 82 ? 13.616 -5.991 -21.711 1.00 61.16 82 GLY A O 1
ATOM 684 N N . ARG A 1 83 ? 11.975 -4.488 -21.929 1.00 71.19 83 ARG A N 1
ATOM 685 C CA . ARG A 1 83 ? 12.174 -3.928 -20.585 1.00 71.19 83 ARG A CA 1
ATOM 686 C C . ARG A 1 83 ? 11.579 -4.862 -19.531 1.00 71.19 83 ARG A C 1
ATOM 688 O O . ARG A 1 83 ? 10.420 -5.259 -19.630 1.00 71.19 83 ARG A O 1
ATOM 695 N N . SER A 1 84 ? 12.371 -5.196 -18.514 1.00 78.62 84 SER A N 1
ATOM 696 C CA . SER A 1 84 ? 11.882 -5.927 -17.342 1.00 78.62 84 SER A CA 1
ATOM 697 C C . SER A 1 84 ? 11.026 -5.023 -16.456 1.00 78.62 84 SER A C 1
ATOM 699 O O . SER A 1 84 ? 11.322 -3.829 -16.331 1.00 78.62 84 SER A O 1
ATOM 701 N N . TYR A 1 85 ? 10.004 -5.597 -15.825 1.00 86.00 85 TYR A N 1
ATOM 702 C CA . TYR A 1 85 ? 9.255 -4.926 -14.772 1.00 86.00 85 TYR A CA 1
ATOM 703 C C . TYR A 1 85 ? 10.097 -4.789 -13.497 1.00 86.00 85 TYR A C 1
ATOM 705 O O . TYR A 1 85 ? 11.189 -5.342 -13.337 1.00 86.00 85 TYR A O 1
ATOM 713 N N . PHE A 1 86 ? 9.571 -4.002 -12.577 1.00 87.44 86 PHE A N 1
ATOM 714 C CA . PHE A 1 86 ? 10.071 -3.826 -11.232 1.00 87.44 86 PHE A CA 1
ATOM 715 C C . PHE A 1 86 ? 9.024 -4.337 -10.249 1.00 87.44 86 PHE A C 1
ATOM 717 O O . PHE A 1 86 ? 7.818 -4.237 -10.491 1.00 87.44 86 PHE A O 1
ATOM 724 N N . THR A 1 87 ? 9.501 -4.871 -9.132 1.00 89.81 87 THR A N 1
ATOM 725 C CA . THR A 1 87 ? 8.674 -5.273 -8.004 1.00 89.81 87 THR A CA 1
ATOM 726 C C . THR A 1 87 ? 8.801 -4.245 -6.893 1.00 89.81 87 THR A C 1
ATOM 728 O O . THR A 1 87 ? 9.911 -3.929 -6.466 1.00 89.81 87 THR A O 1
ATOM 731 N N . THR A 1 88 ? 7.661 -3.759 -6.403 1.00 90.94 88 THR A N 1
ATOM 732 C CA . THR A 1 88 ? 7.586 -3.109 -5.092 1.00 90.94 88 THR A CA 1
ATOM 733 C C . THR A 1 88 ? 7.147 -4.140 -4.067 1.00 90.94 88 THR A C 1
ATOM 735 O O . THR A 1 88 ? 6.066 -4.714 -4.201 1.00 90.94 88 THR A O 1
ATOM 738 N N . THR A 1 89 ? 7.956 -4.342 -3.038 1.00 92.88 89 THR A N 1
ATOM 739 C CA . THR A 1 89 ? 7.623 -5.172 -1.884 1.00 92.88 89 THR A CA 1
ATOM 740 C C . THR A 1 89 ? 7.413 -4.277 -0.672 1.00 92.88 89 THR A C 1
ATOM 742 O O . THR A 1 89 ? 8.188 -3.346 -0.470 1.00 92.88 89 THR A O 1
ATOM 745 N N . PHE A 1 90 ? 6.379 -4.534 0.124 1.00 94.19 90 PHE A N 1
ATOM 746 C CA . PHE A 1 90 ? 6.167 -3.867 1.409 1.00 94.19 90 PHE A CA 1
ATOM 747 C C . PHE A 1 90 ? 5.380 -4.767 2.363 1.00 94.19 90 PHE A C 1
ATOM 749 O O . PHE A 1 90 ? 4.519 -5.533 1.930 1.00 94.19 90 PHE A O 1
ATOM 756 N N . THR A 1 91 ? 5.655 -4.650 3.659 1.00 95.50 91 THR A N 1
ATOM 757 C CA . THR A 1 91 ? 4.991 -5.434 4.708 1.00 95.50 91 THR A CA 1
ATOM 758 C C . THR A 1 91 ? 4.039 -4.557 5.502 1.00 95.50 91 THR A C 1
ATOM 760 O O . THR A 1 91 ? 4.455 -3.522 6.018 1.00 95.50 91 THR A O 1
ATOM 763 N N . VAL A 1 92 ? 2.778 -4.966 5.622 1.00 94.56 92 VAL A N 1
ATOM 764 C CA . VAL A 1 92 ? 1.728 -4.263 6.371 1.00 94.56 92 VAL A CA 1
ATOM 765 C C . VAL A 1 92 ? 1.234 -5.144 7.508 1.00 94.56 92 VAL A C 1
ATOM 767 O O . VAL A 1 92 ? 1.026 -6.339 7.327 1.00 94.56 92 VAL A O 1
ATOM 770 N N . GLU A 1 93 ? 1.016 -4.540 8.669 1.00 94.31 93 GLU A N 1
ATOM 771 C CA . GLU A 1 93 ? 0.314 -5.154 9.795 1.00 94.31 93 GLU A CA 1
ATOM 772 C C . GLU A 1 93 ? -1.038 -4.464 9.945 1.00 94.31 93 GLU A C 1
ATOM 774 O O . GLU A 1 93 ? -1.115 -3.232 9.947 1.00 94.31 93 GLU A O 1
ATOM 779 N N . PHE A 1 94 ? -2.104 -5.254 10.039 1.00 92.12 94 PHE A N 1
ATOM 780 C CA . PHE A 1 94 ? -3.456 -4.724 10.148 1.00 92.12 94 PHE A CA 1
ATOM 781 C C . PHE A 1 94 ? -3.870 -4.573 11.616 1.00 92.12 94 PHE A C 1
ATOM 783 O O . PHE A 1 94 ? -3.599 -5.467 12.427 1.00 92.12 94 PHE A O 1
ATOM 790 N N . PRO A 1 95 ? -4.538 -3.466 11.984 1.00 87.75 95 PRO A N 1
ATOM 791 C CA . PRO A 1 95 ? -4.878 -3.191 13.377 1.00 87.75 95 PRO A CA 1
ATOM 792 C C . PRO A 1 95 ? -5.958 -4.141 13.905 1.00 87.75 95 PRO A C 1
ATOM 794 O O . PRO A 1 95 ? -5.933 -4.529 15.076 1.00 87.75 95 PRO A O 1
ATOM 797 N N . HIS A 1 96 ? -6.884 -4.580 13.051 1.00 88.56 96 HIS A N 1
ATOM 798 C CA . HIS A 1 96 ? -8.088 -5.292 13.464 1.00 88.56 96 HIS A CA 1
ATOM 799 C C . HIS A 1 96 ? -8.336 -6.559 12.645 1.00 88.56 96 HIS A C 1
ATOM 801 O O . HIS A 1 96 ? -8.172 -6.570 11.429 1.00 88.56 96 HIS A O 1
ATOM 807 N N . ALA A 1 97 ? -8.788 -7.614 13.328 1.00 89.69 97 ALA A N 1
ATOM 808 C CA . ALA A 1 97 ? -9.285 -8.818 12.674 1.00 89.69 97 ALA A CA 1
ATOM 809 C C . ALA A 1 97 ? -10.700 -8.581 12.126 1.00 89.69 97 ALA A C 1
ATOM 811 O O . ALA A 1 97 ? -11.474 -7.828 12.734 1.00 89.69 97 ALA A O 1
ATOM 812 N N . TYR A 1 98 ? -11.029 -9.248 11.014 1.00 86.56 98 TYR A N 1
ATOM 813 C CA . TYR A 1 98 ? -12.316 -9.127 10.300 1.00 86.56 98 TYR A CA 1
ATOM 814 C C . TYR A 1 98 ? -12.649 -7.706 9.829 1.00 86.56 98 TYR A C 1
ATOM 816 O O . TYR A 1 98 ? -13.811 -7.357 9.632 1.00 86.56 98 TYR A O 1
ATOM 824 N N . ASP A 1 99 ? -11.628 -6.871 9.688 1.00 88.88 99 ASP A N 1
ATOM 825 C CA . ASP A 1 99 ? -11.763 -5.538 9.127 1.00 88.88 99 ASP A CA 1
ATOM 826 C C . ASP A 1 99 ? -11.712 -5.587 7.594 1.00 88.88 99 ASP A C 1
ATOM 828 O O . ASP A 1 99 ? -11.310 -6.587 6.991 1.00 88.88 99 ASP A O 1
ATOM 832 N N . VAL A 1 100 ? -12.124 -4.486 6.979 1.00 92.88 100 VAL A N 1
ATOM 833 C CA . VAL A 1 100 ? -11.922 -4.197 5.565 1.00 92.88 100 VAL A CA 1
ATOM 834 C C . VAL A 1 100 ? -10.971 -3.011 5.497 1.00 92.88 100 VAL A C 1
ATOM 836 O O . VAL A 1 100 ? -11.296 -1.910 5.940 1.00 92.88 100 VAL A O 1
ATOM 839 N N . CYS A 1 101 ? -9.773 -3.240 4.967 1.00 92.50 101 CYS A N 1
ATOM 840 C CA . CYS A 1 101 ? -8.769 -2.205 4.779 1.00 92.50 101 CYS A CA 1
ATOM 841 C C . CYS A 1 101 ? -8.536 -1.941 3.295 1.00 92.50 101 CYS A C 1
ATOM 843 O O . CYS A 1 101 ? -8.410 -2.865 2.498 1.00 92.50 101 CYS A O 1
ATOM 845 N N . TYR A 1 102 ? -8.371 -0.678 2.930 1.00 92.56 102 TYR A N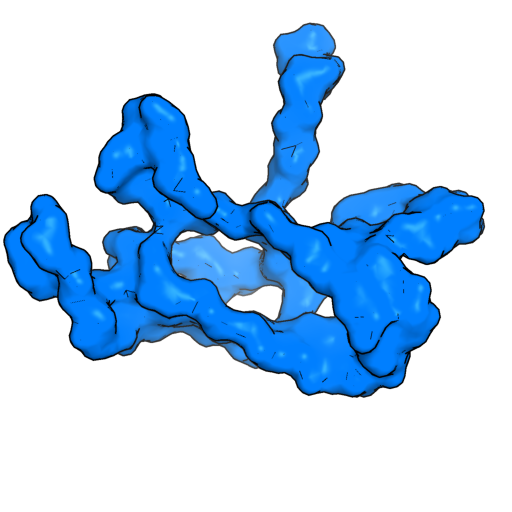 1
ATOM 846 C CA . TYR A 1 102 ? -7.942 -0.285 1.595 1.00 92.56 102 TYR A CA 1
ATOM 847 C C . TYR A 1 102 ? -6.481 0.126 1.632 1.00 92.56 102 TYR A C 1
ATOM 849 O O . TYR A 1 102 ? -6.067 0.869 2.521 1.00 92.56 102 TYR A O 1
ATOM 857 N N . ILE A 1 103 ? -5.706 -0.332 0.654 1.00 92.06 103 ILE A N 1
ATOM 858 C CA . ILE A 1 103 ? -4.301 0.032 0.489 1.00 92.06 103 ILE A CA 1
ATOM 859 C C . ILE A 1 103 ? -4.147 0.838 -0.796 1.00 92.06 103 ILE A C 1
ATOM 861 O O . ILE A 1 103 ? -4.572 0.401 -1.866 1.00 92.06 103 ILE A O 1
ATOM 865 N N . ALA A 1 104 ? -3.515 2.007 -0.697 1.00 90.50 104 ALA A N 1
ATOM 866 C CA . ALA A 1 104 ? -3.330 2.929 -1.812 1.00 90.50 104 ALA A CA 1
ATOM 867 C C . ALA A 1 104 ? -1.874 3.394 -1.949 1.00 90.50 104 ALA A C 1
ATOM 869 O O . ALA A 1 104 ? -1.152 3.545 -0.962 1.00 90.50 104 ALA A O 1
ATOM 870 N N . TYR A 1 105 ? -1.445 3.660 -3.186 1.00 85.44 105 TYR A N 1
ATOM 871 C CA . TYR A 1 105 ? -0.120 4.228 -3.457 1.00 85.44 105 TYR A CA 1
ATOM 872 C C . TYR A 1 105 ? -0.004 5.655 -2.900 1.00 85.44 105 TYR A C 1
ATOM 874 O O . TYR A 1 105 ? 0.949 5.979 -2.201 1.00 85.44 105 TYR A O 1
ATOM 882 N N . HIS A 1 106 ? -0.992 6.508 -3.157 1.00 81.62 106 HIS A N 1
ATOM 883 C CA . HIS A 1 106 ? -1.064 7.877 -2.646 1.00 81.62 106 HIS A CA 1
ATOM 884 C C . HIS A 1 106 ? -2.529 8.229 -2.360 1.00 81.62 106 HIS A C 1
ATOM 886 O O . HIS A 1 106 ? -3.413 7.448 -2.717 1.00 81.62 106 HIS A O 1
ATOM 892 N N . TYR A 1 107 ? -2.777 9.342 -1.655 1.00 76.81 107 TYR A N 1
ATOM 893 C CA . TYR A 1 107 ? -4.120 9.733 -1.224 1.00 76.81 107 TYR A CA 1
ATOM 894 C C . TYR A 1 107 ? -5.049 9.697 -2.437 1.00 76.81 107 TYR A C 1
ATOM 896 O O . TYR A 1 107 ? -4.738 10.367 -3.430 1.00 76.81 107 TYR A O 1
ATOM 904 N N . PRO A 1 108 ? -6.120 8.884 -2.408 1.00 66.81 108 PRO A N 1
ATOM 905 C CA . PRO A 1 108 ? -7.072 8.877 -3.496 1.00 66.81 108 PRO A CA 1
ATOM 906 C C . PRO A 1 108 ? -7.761 10.234 -3.497 1.00 66.81 108 PRO A C 1
ATOM 908 O O . PRO A 1 108 ? -8.484 10.576 -2.564 1.00 66.81 108 PRO A O 1
ATOM 911 N N . TYR A 1 109 ? -7.503 11.017 -4.537 1.00 54.94 109 TYR A N 1
ATOM 912 C CA . TYR A 1 109 ? -8.268 12.224 -4.789 1.00 54.94 109 TYR A CA 1
ATOM 913 C C . TYR A 1 109 ? -9.638 11.788 -5.292 1.00 54.94 109 TYR A C 1
ATOM 915 O O . TYR A 1 109 ? -9.768 11.247 -6.391 1.00 54.94 109 TYR A O 1
ATOM 923 N N . THR A 1 110 ? -10.668 11.975 -4.474 1.00 51.03 110 THR A N 1
ATOM 924 C CA . THR A 1 110 ? -12.039 11.884 -4.965 1.00 51.03 110 THR A CA 1
ATOM 925 C C . THR A 1 110 ? -12.299 13.110 -5.837 1.00 51.03 110 THR A C 1
ATOM 927 O O . THR A 1 110 ? -11.909 14.220 -5.486 1.00 51.03 110 THR A O 1
ATOM 930 N N . TYR A 1 111 ? -12.944 12.919 -6.991 1.00 47.66 111 TYR A N 1
ATOM 931 C CA . TYR A 1 111 ? -13.304 13.993 -7.933 1.00 47.66 111 TYR A CA 1
ATOM 932 C C . TYR A 1 111 ? -14.007 15.183 -7.242 1.00 47.66 111 TYR A C 1
ATOM 934 O O . TYR A 1 111 ? -13.872 16.325 -7.663 1.00 47.66 111 TYR A O 1
ATOM 942 N N . SER A 1 112 ? -14.669 14.929 -6.112 1.00 53.06 112 SER A N 1
ATOM 943 C CA . SER A 1 112 ? -15.300 15.911 -5.228 1.00 53.06 112 SER A CA 1
ATOM 944 C C . SER A 1 112 ? -14.345 16.923 -4.569 1.00 53.06 112 SER A C 1
ATOM 946 O O . SER A 1 112 ? -14.819 17.942 -4.087 1.00 53.06 112 SER A O 1
ATOM 948 N N . GLN A 1 113 ? -13.032 16.662 -4.511 1.00 51.72 113 GLN A N 1
ATOM 949 C CA . GLN A 1 113 ? -12.015 17.565 -3.937 1.00 51.72 113 GLN A CA 1
ATOM 950 C C . GLN A 1 113 ? -11.373 18.510 -4.970 1.00 51.72 113 GLN A C 1
ATOM 952 O O . GLN A 1 113 ? -10.475 19.273 -4.623 1.00 51.72 113 GLN A O 1
ATOM 957 N N . LEU A 1 114 ? -11.792 18.434 -6.237 1.00 51.41 114 LEU A N 1
ATOM 958 C CA . LEU A 1 114 ? -11.312 19.285 -7.334 1.00 51.41 114 LEU A CA 1
ATOM 959 C C . LEU A 1 114 ? -12.276 20.440 -7.677 1.00 51.41 114 LEU A C 1
ATOM 961 O O . LEU A 1 114 ? -12.115 21.057 -8.729 1.00 51.41 114 LEU A O 1
ATOM 965 N N . LEU A 1 115 ? -13.262 20.721 -6.814 1.00 41.59 115 LEU A N 1
ATOM 966 C CA . LEU A 1 115 ? -14.174 21.869 -6.919 1.00 41.59 115 LEU A CA 1
ATOM 967 C C . LEU A 1 115 ? -13.761 22.997 -5.972 1.00 41.59 115 LEU A C 1
ATOM 969 O O . LEU A 1 115 ? -13.519 22.695 -4.782 1.00 41.59 115 LEU A O 1
#

InterPro domains:
  IPR040626 Cytosolic carboxypeptidase, N-terminal [PF18027] (5-105)
  IPR050821 Cytosolic carboxypeptidase [PTHR12756] (2-114)

Sequence (115 aa):
MPDVNSSRHHQWFYFEVSNMESKTPYQFNIINCEKQNSQFNFGMKPLLYSVREATLGQMGWVRTGRDICYYRNSYQNLGSKGRSYFTTTFTVEFPHAYDVCYIAYHYPYTYSQLL

pLDDT: mean 80.33, std 15.28, range [41.59, 95.5]

Radius of gyration: 15.61 Å; chains: 1; bounding box: 31×33×42 Å

Foldseek 3Di:
DDDPPDPQQPDKDKD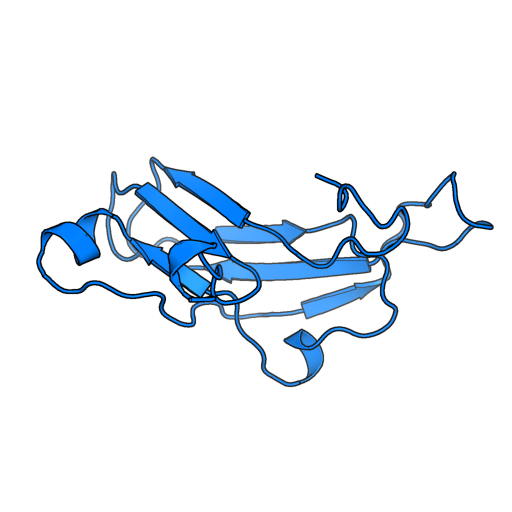KDFQDDAQDKDKDKDQAARDPDDCLVVVAAKWKAWPVCVVVVNGDTDGFWDPWDKAFDPDFDPPPDGGTTIMTMTIGGHHDGRIMMMIISDDDDDPVNVD

Secondary structure (DSSP, 8-state):
--BTTBTT-----EEEEESPPBT-EEEEEEEEE--SS-GGGGT---EEEEHHHHHTT--S-EE--EEEEEEEEEEE-TTTTTPEEEEEEEEEEBSSTT-EEEEESS----GGG--

Organism: Timema cristinae (NCBI:txid61476)